Protein AF-A0A916LGQ5-F1 (afdb_monomer)

pLDDT: mean 94.56, std 6.22, range [60.5, 98.12]

Foldseek 3Di:
DDQQDDPLPPDPCRRKWFWQQAWKAQQVPRDIDGHRDIDRPSRIGGPDDTDTDD

Structure (mmCIF, N/CA/C/O backbone):
data_AF-A0A916LGQ5-F1
#
_entry.id   AF-A0A916LGQ5-F1
#
loop_
_atom_site.group_PDB
_atom_site.id
_atom_site.type_symbol
_atom_site.label_atom_id
_atom_site.label_alt_id
_atom_site.label_comp_id
_atom_site.label_asym_id
_atom_site.label_entity_id
_atom_site.label_seq_id
_atom_site.pdbx_PDB_ins_code
_atom_site.Cartn_x
_atom_site.Cartn_y
_atom_site.Cartn_z
_atom_site.occupancy
_atom_site.B_iso_or_equiv
_atom_site.auth_seq_id
_atom_site.auth_comp_id
_atom_site.auth_asym_id
_atom_site.auth_atom_id
_atom_site.pdbx_PDB_model_num
ATOM 1 N N . MET A 1 1 ? 17.069 -7.905 -0.618 1.00 60.50 1 MET A N 1
ATOM 2 C CA . MET A 1 1 ? 16.167 -6.793 -0.985 1.00 60.50 1 MET A CA 1
ATOM 3 C C . MET A 1 1 ? 15.680 -6.121 0.283 1.00 60.50 1 MET A C 1
ATOM 5 O O . MET A 1 1 ? 15.429 -6.826 1.254 1.00 60.50 1 MET A O 1
ATOM 9 N N . GLN A 1 2 ? 15.599 -4.792 0.296 1.00 77.50 2 GLN A N 1
ATOM 10 C CA . GLN A 1 2 ? 15.156 -4.011 1.450 1.00 77.50 2 GLN A CA 1
ATOM 11 C C . GLN A 1 2 ? 13.923 -3.208 1.044 1.00 77.50 2 GLN A C 1
ATOM 13 O O . GLN A 1 2 ? 14.014 -2.355 0.170 1.00 77.50 2 GLN A O 1
ATOM 18 N N . LEU A 1 3 ? 12.787 -3.487 1.684 1.00 81.38 3 LEU A N 1
ATOM 19 C CA . LEU A 1 3 ? 11.567 -2.709 1.491 1.00 81.38 3 LEU A CA 1
ATOM 20 C C . LEU A 1 3 ? 11.781 -1.274 1.989 1.00 81.38 3 LEU A C 1
ATOM 22 O O . LEU A 1 3 ? 12.378 -1.089 3.060 1.00 81.38 3 LEU A O 1
ATOM 26 N N . PRO A 1 4 ? 11.279 -0.259 1.269 1.00 84.44 4 PRO A N 1
ATOM 27 C CA . PRO A 1 4 ? 11.357 1.109 1.741 1.00 84.44 4 PRO A CA 1
ATOM 28 C C . PRO A 1 4 ? 10.473 1.258 2.990 1.00 84.44 4 PRO A C 1
ATOM 30 O O . PRO A 1 4 ? 9.329 0.804 3.044 1.00 84.44 4 PRO A O 1
ATOM 33 N N . PHE A 1 5 ? 11.026 1.852 4.047 1.00 86.00 5 PHE A N 1
ATOM 34 C CA . PHE A 1 5 ? 10.343 2.011 5.330 1.00 86.00 5 PHE A CA 1
ATOM 35 C C . PHE A 1 5 ? 10.435 3.450 5.833 1.00 86.00 5 PHE A C 1
ATOM 37 O O . PHE A 1 5 ? 11.370 4.184 5.531 1.00 86.00 5 PHE A O 1
ATOM 44 N N . GLY A 1 6 ? 9.449 3.838 6.641 1.00 92.50 6 GLY A N 1
ATOM 45 C CA . GLY A 1 6 ? 9.393 5.145 7.293 1.00 92.50 6 GLY A CA 1
ATOM 46 C C . GLY A 1 6 ? 8.659 5.053 8.629 1.00 92.50 6 GLY A C 1
ATOM 47 O O . GLY A 1 6 ? 8.991 4.211 9.455 1.00 92.50 6 GLY A O 1
ATOM 48 N N . CYS A 1 7 ? 7.622 5.868 8.824 1.00 95.69 7 CYS A N 1
ATOM 49 C CA . CYS A 1 7 ? 6.871 6.001 10.083 1.00 95.69 7 CYS A CA 1
ATOM 50 C C . CYS A 1 7 ? 6.227 4.719 10.644 1.00 95.69 7 CYS A C 1
ATOM 52 O O . CYS A 1 7 ? 5.850 4.705 11.808 1.00 95.69 7 CYS A O 1
ATOM 54 N N . ARG A 1 8 ? 6.017 3.684 9.819 1.00 94.25 8 ARG A N 1
ATOM 55 C CA . ARG A 1 8 ? 5.278 2.445 10.149 1.00 94.25 8 ARG A CA 1
ATOM 56 C C . ARG A 1 8 ? 3.837 2.623 10.652 1.00 94.25 8 ARG A C 1
ATOM 58 O O . ARG A 1 8 ? 3.242 1.685 11.158 1.00 94.25 8 ARG A O 1
ATOM 65 N N . MET A 1 9 ? 3.268 3.811 10.469 1.00 95.25 9 MET A N 1
ATOM 66 C CA . MET A 1 9 ? 1.909 4.162 10.899 1.00 95.25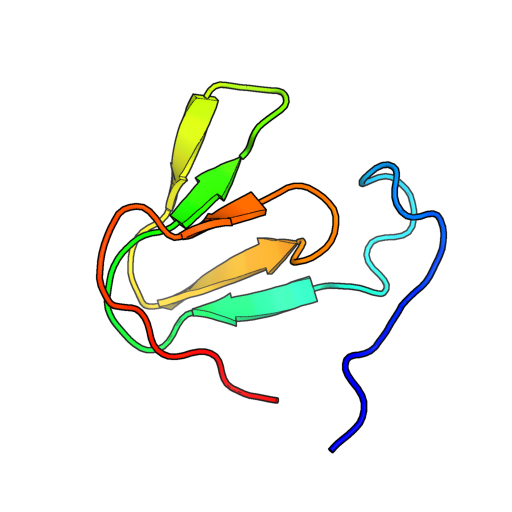 9 MET A CA 1
ATOM 67 C C . MET A 1 9 ? 1.019 4.619 9.731 1.00 95.25 9 MET A C 1
ATOM 69 O O . ME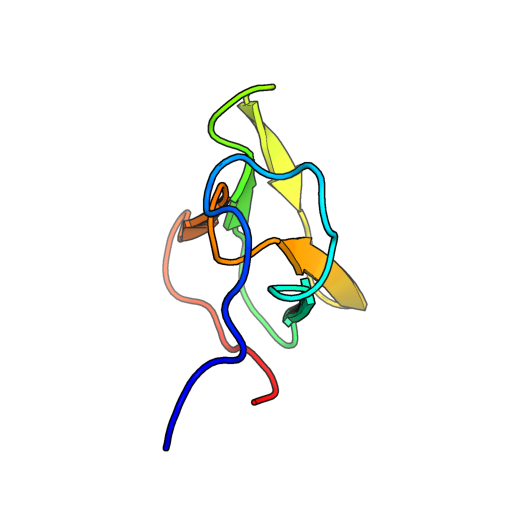T A 1 9 ? -0.102 5.069 9.941 1.00 95.25 9 MET A O 1
ATOM 73 N N . GLY A 1 10 ? 1.516 4.534 8.492 1.00 94.19 10 GLY A N 1
ATOM 74 C CA . GLY A 1 10 ? 0.762 4.902 7.290 1.00 94.19 10 GLY A CA 1
ATOM 75 C C . GLY A 1 10 ? 0.641 6.412 7.024 1.00 94.19 10 GLY A C 1
ATOM 76 O O . GLY A 1 10 ? -0.259 6.823 6.293 1.00 94.19 10 GLY A O 1
ATOM 77 N N . ILE A 1 11 ? 1.508 7.239 7.631 1.00 95.75 11 ILE A N 1
ATOM 78 C CA . ILE A 1 11 ? 1.471 8.713 7.514 1.00 95.75 11 ILE A CA 1
ATOM 79 C C . ILE A 1 11 ? 2.487 9.284 6.516 1.00 95.75 11 ILE A C 1
ATOM 81 O O . ILE A 1 11 ? 2.190 10.255 5.832 1.00 95.75 11 ILE A O 1
ATOM 85 N N . CYS A 1 12 ? 3.680 8.692 6.402 1.00 95.50 12 CYS A N 1
ATOM 86 C CA . CYS A 1 12 ? 4.779 9.272 5.619 1.00 95.50 12 CYS A CA 1
ATOM 87 C C . CYS A 1 12 ? 4.819 8.821 4.152 1.00 95.50 12 CYS A C 1
ATOM 89 O O . CYS A 1 12 ? 5.644 9.328 3.401 1.00 95.50 12 CYS A O 1
ATOM 91 N N . GLN A 1 13 ? 3.998 7.838 3.757 1.00 94.50 13 GLN A N 1
ATOM 92 C CA . GLN A 1 13 ? 3.934 7.262 2.400 1.00 94.50 13 GLN A CA 1
ATOM 93 C C . GLN A 1 13 ? 5.252 6.669 1.853 1.00 94.50 13 GLN A C 1
ATOM 95 O O . GLN A 1 13 ? 5.286 6.168 0.737 1.00 94.50 13 GLN A O 1
ATOM 100 N N . SER A 1 14 ? 6.333 6.634 2.637 1.00 95.38 14 SER A N 1
ATOM 101 C CA . SER A 1 14 ? 7.628 6.083 2.201 1.00 95.38 14 SER A CA 1
ATOM 102 C C . SER A 1 14 ? 7.596 4.573 1.962 1.00 95.38 14 SER A C 1
ATOM 104 O O . SER A 1 14 ? 8.508 4.045 1.352 1.00 95.38 14 SER A O 1
ATOM 106 N N . CYS A 1 15 ? 6.578 3.876 2.477 1.00 95.62 15 CYS A N 1
ATOM 107 C CA . CYS A 1 15 ? 6.423 2.425 2.371 1.00 95.62 15 CYS A CA 1
ATOM 108 C C . CYS A 1 15 ? 5.495 2.002 1.209 1.00 95.62 15 CYS A C 1
ATOM 110 O O . CYS A 1 15 ? 5.026 0.861 1.194 1.00 95.62 15 CYS A O 1
ATOM 112 N N . VAL A 1 16 ? 5.162 2.930 0.298 1.00 96.12 16 VAL A N 1
ATOM 113 C CA . VAL A 1 16 ? 4.276 2.678 -0.849 1.00 96.12 16 VAL A CA 1
ATOM 114 C C . VAL A 1 16 ? 4.998 1.868 -1.922 1.00 96.12 16 VAL A C 1
ATOM 116 O O . VAL A 1 16 ? 6.113 2.215 -2.301 1.00 96.12 16 VAL A O 1
ATOM 119 N N . VAL A 1 17 ? 4.331 0.829 -2.419 1.00 95.88 17 VAL A N 1
ATOM 120 C CA . VAL A 1 17 ? 4.768 -0.015 -3.542 1.00 95.88 17 VAL A CA 1
ATOM 121 C C . VAL A 1 17 ? 3.575 -0.331 -4.449 1.00 95.88 17 VAL A C 1
ATOM 123 O O . VAL A 1 17 ? 2.421 -0.175 -4.025 1.00 95.88 17 VAL A O 1
ATOM 126 N N . ASP A 1 18 ? 3.842 -0.786 -5.670 1.00 97.19 18 ASP A N 1
ATOM 127 C CA . ASP A 1 18 ? 2.807 -1.217 -6.611 1.00 97.19 18 ASP A CA 1
ATOM 128 C C . ASP A 1 18 ? 2.403 -2.680 -6.359 1.00 97.19 18 ASP A C 1
ATOM 130 O O . ASP A 1 18 ? 3.246 -3.566 -6.192 1.00 97.19 18 ASP A O 1
ATOM 134 N N . LEU A 1 19 ? 1.092 -2.935 -6.315 1.00 97.62 19 LEU A N 1
ATOM 135 C CA . LEU A 1 19 ? 0.515 -4.278 -6.249 1.00 97.62 19 LEU A CA 1
ATOM 136 C C . LEU A 1 19 ? 0.343 -4.827 -7.669 1.00 97.62 19 LEU A C 1
ATOM 138 O O . LEU A 1 19 ? -0.490 -4.331 -8.427 1.00 97.62 19 LEU A O 1
ATOM 142 N N . VAL A 1 20 ? 1.106 -5.861 -8.017 1.00 98.12 20 VAL A N 1
ATOM 143 C CA . VAL A 1 20 ? 1.136 -6.447 -9.368 1.00 98.12 20 VAL A CA 1
ATOM 144 C C . VAL A 1 20 ? 0.085 -7.541 -9.527 1.00 98.12 20 VAL A C 1
ATOM 146 O O . VAL A 1 20 ? -0.582 -7.604 -10.553 1.00 98.12 20 VAL A O 1
ATOM 149 N N . GLU A 1 21 ? -0.102 -8.379 -8.505 1.00 98.12 21 GLU A N 1
ATOM 150 C CA . GLU A 1 21 ? -1.084 -9.469 -8.506 1.00 98.12 21 GLU A CA 1
ATOM 151 C C . GLU A 1 21 ? -1.630 -9.730 -7.099 1.00 98.12 21 GLU A C 1
ATOM 153 O O . GLU A 1 21 ? -0.987 -9.420 -6.093 1.00 98.12 21 GLU A O 1
ATOM 158 N N . GLY A 1 22 ? -2.804 -10.360 -7.019 1.00 97.25 22 GLY A N 1
ATOM 159 C CA . GLY A 1 22 ? -3.441 -10.717 -5.753 1.00 97.25 22 GLY A CA 1
ATOM 160 C C . GLY A 1 22 ? -4.170 -9.552 -5.088 1.00 97.25 22 GLY A C 1
ATOM 161 O O . GLY A 1 22 ? -4.573 -8.595 -5.740 1.00 97.25 22 GLY A O 1
ATOM 162 N N . HIS A 1 23 ? -4.396 -9.658 -3.778 1.00 97.50 23 HIS A N 1
ATOM 163 C CA . HIS A 1 23 ? -5.108 -8.629 -3.020 1.00 97.50 23 HIS A CA 1
ATOM 164 C C . HIS A 1 23 ? -4.453 -8.366 -1.673 1.00 97.50 23 HIS A C 1
ATOM 166 O O . HIS A 1 23 ? -4.040 -9.295 -0.976 1.00 97.50 23 HIS A O 1
ATOM 172 N N . VAL A 1 24 ? -4.488 -7.110 -1.242 1.00 98.06 24 VAL A N 1
ATOM 173 C CA . VAL A 1 24 ? -4.107 -6.712 0.118 1.00 98.06 24 VAL A CA 1
ATOM 174 C C . VAL A 1 24 ? -5.244 -5.951 0.789 1.00 98.06 24 VAL A C 1
ATOM 176 O O . VAL A 1 24 ? -6.153 -5.456 0.123 1.00 98.06 24 VAL A O 1
ATOM 179 N N . ARG A 1 25 ? -5.206 -5.863 2.116 1.00 98.12 25 ARG A N 1
ATOM 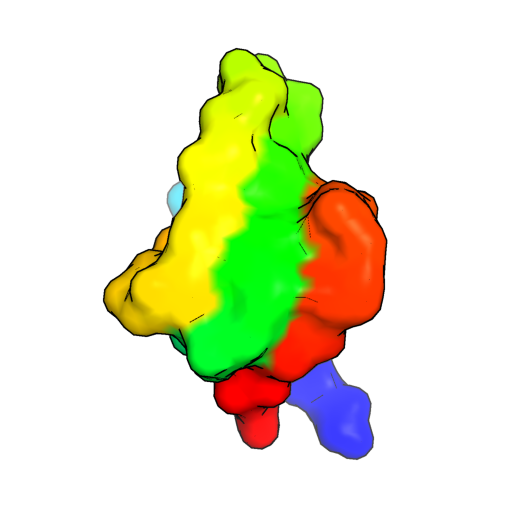180 C CA . ARG A 1 25 ? -6.180 -5.129 2.923 1.00 98.12 25 ARG A CA 1
ATOM 181 C C . ARG A 1 25 ? -5.475 -4.117 3.814 1.00 98.12 25 ARG A C 1
ATOM 183 O O . ARG A 1 25 ? -4.572 -4.502 4.556 1.00 98.12 25 ARG A O 1
ATOM 190 N N . ASP A 1 26 ? -5.910 -2.860 3.778 1.00 97.25 26 ASP A N 1
ATOM 191 C CA . ASP A 1 26 ? -5.486 -1.839 4.741 1.00 97.25 26 ASP A CA 1
ATOM 192 C C . ASP A 1 26 ? -6.031 -2.221 6.126 1.00 97.25 26 ASP A C 1
ATOM 194 O O . ASP A 1 26 ? -7.234 -2.410 6.313 1.00 97.25 26 ASP A O 1
ATOM 198 N N . LEU A 1 27 ? -5.143 -2.377 7.107 1.00 96.81 27 LEU A N 1
ATOM 199 C CA . LEU A 1 27 ? -5.491 -2.833 8.453 1.00 96.81 27 LEU A CA 1
ATOM 200 C C . LEU A 1 27 ? -6.213 -1.769 9.290 1.00 96.81 27 LEU A C 1
ATOM 202 O O . LEU A 1 27 ? -6.837 -2.107 10.292 1.00 96.81 27 LEU A O 1
ATOM 206 N N . ARG A 1 28 ? -6.138 -0.495 8.899 1.00 95.69 28 ARG A N 1
ATOM 207 C CA . ARG A 1 28 ? -6.778 0.623 9.605 1.00 95.69 28 ARG A CA 1
ATOM 208 C C . ARG A 1 28 ? -8.223 0.795 9.164 1.00 95.69 28 ARG A C 1
ATOM 210 O O . ARG A 1 28 ? -9.075 1.120 9.982 1.00 95.69 28 ARG A O 1
ATOM 217 N N . THR A 1 29 ? -8.483 0.619 7.869 1.00 96.50 29 THR A N 1
ATOM 218 C CA . THR A 1 29 ? -9.802 0.876 7.266 1.00 96.50 29 THR A CA 1
ATOM 219 C C . THR A 1 29 ? -10.549 -0.401 6.893 1.00 96.50 29 THR A C 1
ATOM 221 O O . THR A 1 29 ? -11.759 -0.364 6.693 1.00 96.50 29 THR A O 1
ATOM 224 N N . GLY A 1 30 ? -9.849 -1.530 6.771 1.00 96.88 30 GLY A N 1
ATOM 225 C CA . GLY A 1 30 ? -10.396 -2.772 6.231 1.00 96.88 30 GLY A CA 1
ATOM 226 C C . GLY A 1 30 ? -10.576 -2.760 4.708 1.00 96.88 30 GLY A C 1
ATOM 227 O O . GLY A 1 30 ? -11.061 -3.751 4.161 1.00 96.88 30 GLY A O 1
ATOM 228 N N . GLN A 1 31 ? -10.188 -1.682 4.015 1.00 97.12 31 GLN A N 1
ATOM 229 C CA . GLN A 1 31 ? -10.332 -1.560 2.565 1.00 97.12 31 GLN A CA 1
ATOM 230 C C . GLN A 1 31 ? -9.448 -2.577 1.841 1.00 97.12 31 GLN A C 1
ATOM 232 O O . GLN A 1 31 ? -8.270 -2.730 2.164 1.00 97.12 31 GLN A O 1
ATOM 237 N N . ARG A 1 32 ? -10.018 -3.264 0.848 1.00 97.31 32 ARG A N 1
ATOM 238 C CA . ARG A 1 32 ? -9.290 -4.192 -0.018 1.00 97.31 32 ARG A CA 1
ATOM 239 C C . ARG A 1 32 ? -8.790 -3.467 -1.265 1.00 97.31 32 ARG A C 1
ATOM 241 O O . ARG A 1 32 ? -9.514 -2.662 -1.841 1.00 97.31 32 ARG A O 1
ATOM 248 N N . HIS A 1 33 ? -7.568 -3.786 -1.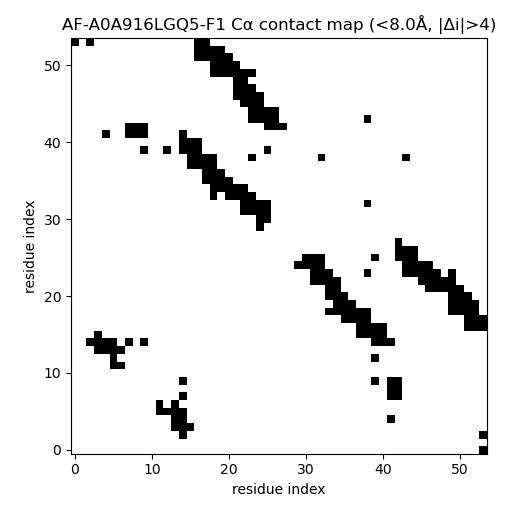660 1.00 97.56 33 HIS A N 1
ATOM 249 C CA . HIS A 1 33 ? -6.898 -3.266 -2.843 1.00 97.56 33 HIS A CA 1
ATOM 250 C C . HIS A 1 33 ? -6.719 -4.378 -3.879 1.00 97.56 33 HIS A C 1
ATOM 252 O O . HIS A 1 33 ? -6.479 -5.536 -3.519 1.00 97.56 33 HIS A O 1
ATOM 258 N N . GLU A 1 34 ? -6.847 -4.000 -5.147 1.00 97.62 34 GLU A N 1
ATOM 259 C CA . GLU A 1 34 ? -6.729 -4.866 -6.324 1.00 97.62 34 GLU A CA 1
ATOM 260 C C . GLU A 1 34 ? -5.425 -4.568 -7.087 1.00 97.62 34 GLU A C 1
ATOM 262 O O . GLU A 1 34 ? -4.816 -3.510 -6.868 1.00 97.62 34 GLU A O 1
ATOM 267 N N . PRO A 1 35 ? -4.978 -5.470 -7.975 1.00 98.00 35 PRO A N 1
ATOM 268 C CA . PRO A 1 35 ? -3.807 -5.241 -8.815 1.00 98.00 35 PRO A CA 1
ATOM 269 C C . PRO A 1 35 ? -3.872 -3.924 -9.599 1.00 98.00 35 PRO A C 1
ATOM 271 O O . PRO A 1 35 ? -4.940 -3.494 -10.030 1.00 98.00 35 PRO A O 1
ATOM 274 N N . GLY A 1 36 ? -2.721 -3.277 -9.783 1.00 97.12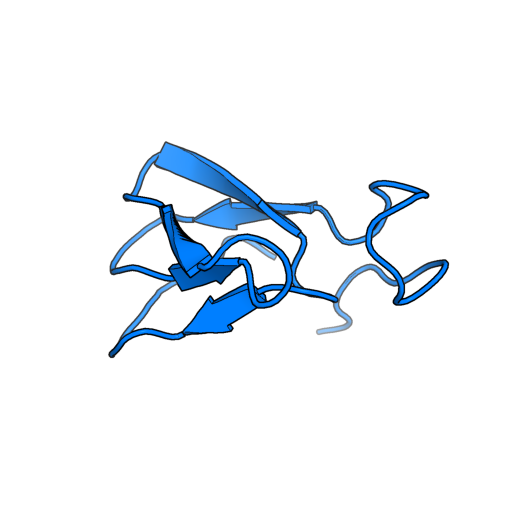 36 GLY A N 1
ATOM 275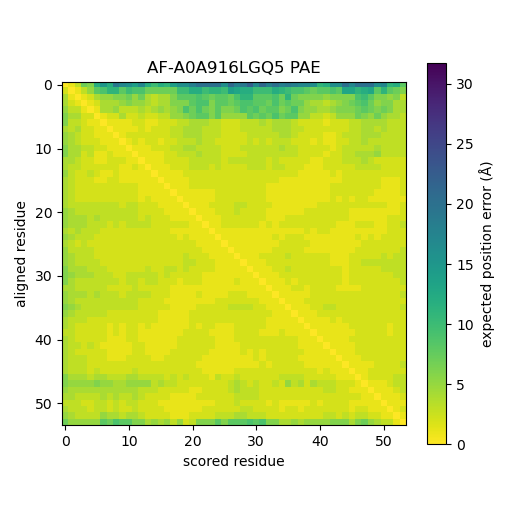 C CA . GLY A 1 36 ? -2.605 -1.949 -10.393 1.00 97.12 36 GLY A CA 1
ATOM 276 C C . GLY A 1 36 ? -2.814 -0.786 -9.417 1.00 97.12 36 GLY A C 1
ATOM 277 O O . GLY A 1 36 ? -2.822 0.374 -9.831 1.00 97.12 36 GLY A O 1
ATOM 278 N N . THR A 1 37 ? -2.975 -1.067 -8.120 1.00 97.25 37 THR A N 1
ATOM 279 C CA . THR A 1 37 ? -3.053 -0.035 -7.078 1.00 97.25 37 THR A CA 1
ATOM 280 C C . THR A 1 37 ? -1.743 0.109 -6.308 1.00 97.25 37 THR A C 1
ATOM 282 O O . THR A 1 37 ?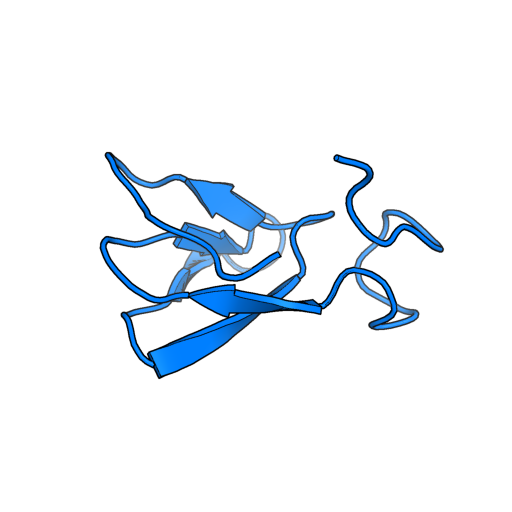 -0.954 -0.826 -6.174 1.00 97.25 37 THR A O 1
ATOM 285 N N . ARG A 1 38 ? -1.541 1.307 -5.753 1.00 96.75 38 ARG A N 1
ATOM 286 C CA . ARG A 1 38 ? -0.446 1.615 -4.831 1.00 96.75 38 ARG A CA 1
ATOM 287 C C . ARG A 1 38 ? -0.868 1.337 -3.401 1.00 96.75 38 ARG A C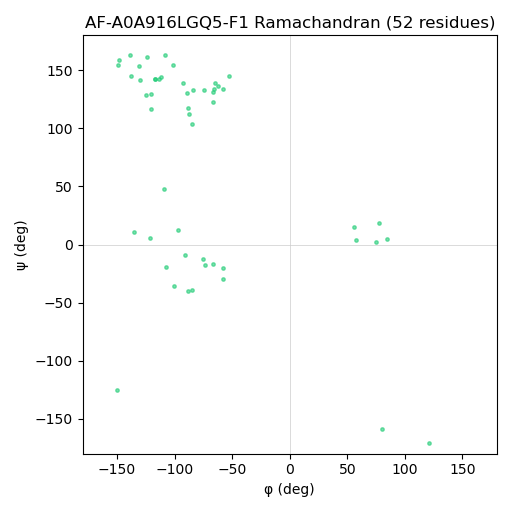 1
ATOM 289 O O . ARG A 1 38 ? -1.911 1.827 -2.964 1.00 96.75 38 ARG A O 1
ATOM 296 N N . VAL A 1 39 ? -0.039 0.606 -2.663 1.00 96.69 39 VAL A N 1
ATOM 297 C CA . VAL A 1 39 ? -0.365 0.138 -1.312 1.00 96.69 39 VAL A CA 1
ATOM 298 C C . VAL A 1 39 ? 0.751 0.458 -0.328 1.00 96.69 39 VAL A C 1
ATOM 300 O O . VAL A 1 39 ? 1.933 0.358 -0.641 1.00 96.69 39 VAL A O 1
ATOM 303 N N . GLN A 1 40 ? 0.381 0.846 0.893 1.00 97.06 40 GLN A N 1
ATOM 304 C CA . GLN A 1 40 ? 1.335 1.086 1.975 1.00 97.06 40 GLN A CA 1
ATOM 305 C C . GLN A 1 40 ? 1.657 -0.232 2.680 1.00 97.06 40 GLN A C 1
ATOM 307 O O . GLN A 1 40 ? 0.863 -0.706 3.498 1.00 97.06 40 GLN A O 1
ATOM 312 N N . THR A 1 41 ? 2.833 -0.803 2.413 1.00 95.69 41 THR A N 1
ATOM 313 C CA . THR A 1 41 ? 3.266 -2.097 2.985 1.00 95.69 41 THR A CA 1
ATOM 314 C C . THR A 1 41 ? 3.281 -2.104 4.512 1.00 95.69 41 THR A C 1
ATOM 316 O O . THR A 1 41 ? 3.025 -3.122 5.142 1.00 95.69 41 THR A O 1
ATOM 319 N N . CYS A 1 42 ? 3.520 -0.948 5.128 1.00 96.12 42 CYS A N 1
ATOM 320 C CA . CYS A 1 42 ? 3.619 -0.820 6.572 1.00 96.12 42 CYS A CA 1
ATOM 321 C C . CYS A 1 42 ? 2.278 -0.876 7.327 1.00 96.12 42 CYS A C 1
ATOM 323 O O . CYS A 1 42 ? 2.292 -1.004 8.548 1.00 96.12 42 CYS A O 1
ATOM 325 N N . VAL A 1 43 ? 1.138 -0.787 6.630 1.00 96.94 43 VAL A N 1
ATOM 326 C CA . VAL A 1 43 ? -0.211 -0.873 7.230 1.00 96.94 43 VAL A CA 1
ATOM 327 C C . VAL A 1 43 ? -1.169 -1.762 6.431 1.00 96.94 43 VAL A C 1
ATOM 329 O O . VAL A 1 43 ? -2.368 -1.771 6.702 1.00 96.94 43 VAL A O 1
ATOM 332 N N . SER A 1 44 ? -0.657 -2.515 5.458 1.00 97.19 44 SER A N 1
ATOM 333 C CA . SER A 1 44 ? -1.446 -3.435 4.638 1.00 97.19 44 SER A CA 1
ATOM 334 C C . SER A 1 44 ? -1.024 -4.871 4.912 1.00 97.19 44 SER A C 1
ATOM 336 O O . SER A 1 44 ? 0.159 -5.148 5.090 1.00 97.19 44 SER A O 1
ATOM 338 N N . ALA A 1 45 ? -1.984 -5.790 4.917 1.00 97.56 45 ALA A N 1
ATOM 339 C CA . ALA A 1 45 ? -1.722 -7.223 4.998 1.00 97.56 45 ALA A CA 1
ATOM 340 C C . ALA A 1 45 ? -2.207 -7.931 3.732 1.00 97.56 45 ALA A C 1
ATOM 342 O O . ALA A 1 45 ? -3.274 -7.607 3.200 1.00 97.56 45 ALA A O 1
ATOM 343 N N . ALA A 1 46 ? -1.447 -8.926 3.278 1.00 97.12 46 ALA A N 1
ATOM 344 C CA . ALA A 1 46 ? -1.862 -9.803 2.193 1.00 97.12 46 ALA A CA 1
ATOM 345 C C . ALA A 1 46 ? -3.188 -10.505 2.543 1.00 97.12 46 ALA A C 1
ATOM 347 O O . ALA A 1 46 ? -3.376 -10.990 3.658 1.00 97.12 46 ALA A O 1
ATOM 348 N N . SER A 1 47 ? -4.129 -10.525 1.598 1.00 95.94 47 SER A N 1
ATOM 349 C CA . SER A 1 47 ? -5.431 -11.202 1.710 1.00 95.94 47 SER A CA 1
ATOM 350 C C . SER A 1 47 ? -5.473 -12.436 0.803 1.00 95.94 47 SER A C 1
ATOM 352 O O . SER A 1 47 ? -6.415 -12.612 0.028 1.00 95.94 47 SER A O 1
ATOM 354 N N . GLY A 1 48 ? -4.418 -13.247 0.880 1.00 94.44 48 GLY A N 1
ATOM 355 C CA . GLY A 1 48 ? -4.094 -14.338 -0.043 1.00 94.44 48 GLY A CA 1
ATOM 356 C C . GLY A 1 48 ? -2.720 -14.127 -0.680 1.00 94.44 48 GLY A C 1
ATOM 357 O O . GLY A 1 48 ? -1.992 -13.221 -0.273 1.00 94.44 48 GLY A O 1
ATOM 358 N N . ASP A 1 49 ? -2.387 -14.944 -1.679 1.00 96.81 49 ASP A N 1
ATOM 359 C CA . ASP A 1 49 ? -1.159 -14.772 -2.460 1.00 96.81 49 ASP A CA 1
ATOM 360 C C . ASP A 1 49 ? -1.182 -13.422 -3.192 1.00 96.81 49 ASP A C 1
ATOM 362 O O . ASP A 1 49 ? -2.211 -13.013 -3.742 1.00 96.81 49 ASP A O 1
ATOM 366 N N . CYS A 1 50 ? -0.057 -12.706 -3.164 1.00 96.62 50 CYS A N 1
ATOM 367 C CA . CYS A 1 50 ? 0.098 -11.419 -3.832 1.00 96.62 50 CYS A CA 1
ATOM 368 C C . CYS A 1 50 ? 1.538 -11.179 -4.285 1.00 96.62 50 CYS A C 1
ATOM 370 O O . CYS A 1 50 ? 2.484 -11.684 -3.676 1.00 96.62 50 CYS A O 1
ATOM 372 N N . VAL A 1 51 ? 1.692 -10.346 -5.311 1.00 97.25 51 VAL A N 1
ATOM 373 C CA . VAL A 1 51 ? 2.985 -9.945 -5.876 1.00 97.25 51 VAL A CA 1
ATOM 374 C C . VAL A 1 51 ? 3.115 -8.429 -5.777 1.00 97.25 51 VAL A C 1
ATOM 376 O O . VAL A 1 51 ? 2.204 -7.703 -6.172 1.00 97.25 51 VAL A O 1
ATOM 379 N N . LEU A 1 52 ? 4.240 -7.959 -5.241 1.00 94.88 52 LEU A N 1
ATOM 380 C CA . LEU A 1 52 ? 4.579 -6.541 -5.104 1.00 94.88 52 LEU A CA 1
ATOM 381 C C . LEU A 1 52 ? 5.825 -6.238 -5.938 1.00 94.88 52 LEU A C 1
ATOM 383 O O . LEU A 1 52 ? 6.741 -7.061 -5.965 1.00 94.88 52 LEU A O 1
ATOM 387 N N . ASP A 1 53 ? 5.861 -5.065 -6.563 1.00 94.00 53 ASP A N 1
ATOM 388 C CA . ASP A 1 53 ? 7.050 -4.560 -7.260 1.00 94.00 53 ASP A CA 1
ATOM 389 C C . ASP A 1 53 ? 7.942 -3.784 -6.274 1.00 94.0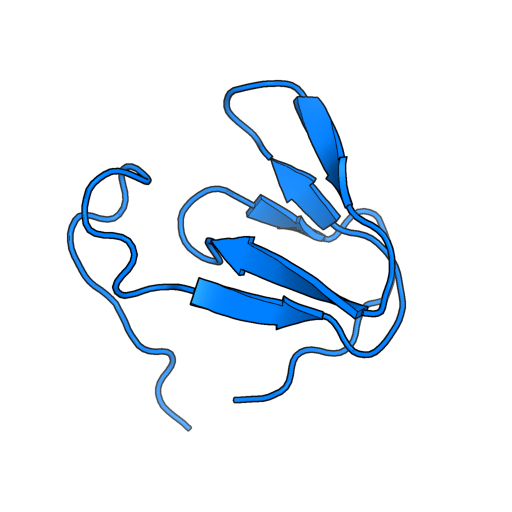0 53 ASP A C 1
ATOM 391 O O . ASP A 1 53 ? 7.475 -2.820 -5.655 1.00 94.00 53 ASP A O 1
ATOM 395 N N . ILE A 1 54 ? 9.181 -4.251 -6.047 1.00 87.75 54 ILE A N 1
ATOM 396 C CA . ILE A 1 54 ? 10.079 -3.780 -4.968 1.00 87.75 54 ILE A CA 1
ATOM 397 C C . ILE A 1 54 ? 11.507 -3.486 -5.424 1.00 87.75 54 ILE A C 1
ATOM 399 O O . ILE A 1 54 ? 12.049 -4.242 -6.259 1.00 87.75 54 ILE A O 1
#

Organism: Mycobacterium tuberculosis (NCBI:txid1773)

Radius of gyration: 10.21 Å; Cα contacts (8 Å, |Δi|>4): 116; chains: 1; bounding box: 27×24×21 Å

Sequence (54 aa):
MQLPFGCRMGICQSCVVDLVEGHVRDLRTGQRHEPGTRVQTCVSAASGDCVLDI

Solvent-accessible surface area (backbone atoms only — not comparable to full-atom values): 3266 Å² total; per-residue (Å²): 139,79,81,60,73,65,75,62,73,74,78,68,66,51,27,55,35,45,28,68,37,49,30,34,26,34,72,88,79,65,49,74,47,54,53,82,38,77,42,48,60,59,44,40,43,71,68,60,73,64,40,69,59,130

Mean predicted aligned error: 2.7 Å

Nearest PDB structures (foldseek):
  5f7c-assembly3_C  TM=5.102E-01  e=1.000E+00  Bacteroides thetaiotaomicron VPI-5482
  5f7c-assembly2_B  TM=4.885E-01  e=1.663E+00  Bacteroides thetaiotaomicron VPI-5482
  8pdu-assembly1_B  TM=6.266E-01  e=4.313E+00  Strongylocentrotus purpuratus
  8pd3-assembly1_A  TM=6.808E-01  e=5.561E+00  Strongylocentrotus purpuratus
  5bpx-assembly1_A  TM=5.993E-01  e=5.925E+00  Alcaligenes sp.

InterPro domains:
  IPR001041 2Fe-2S ferredoxin-type iron-sulfur binding domain [PF00111] (2-46)
  IPR001041 2Fe-2S ferredoxin-type iron-sulfur binding domain [cd00207] (3-53)
  IPR012675 Beta-grasp domain superfamily [G3DSA:3.10.20.30] (1-54)
  IPR036010 2Fe-2S ferredoxin-like superfamily [SSF54292] (3-54)

Secondary structure (DSSP, 8-state):
-----S-SSSSS-TTEEEEEEEEEEETTT--EE-TT-EEETTTEEEEEEEEEE-